Protein AF-A0A068YU80-F1 (afdb_monomer_lite)

Structure (mmCIF, N/CA/C/O backbone):
data_AF-A0A068YU80-F1
#
_entry.id   AF-A0A068YU80-F1
#
loop_
_atom_site.group_PDB
_atom_site.id
_atom_site.type_symbol
_atom_site.label_atom_id
_atom_site.label_alt_id
_atom_site.label_comp_id
_atom_site.label_asym_id
_atom_site.label_entity_id
_atom_site.label_seq_id
_atom_site.pdbx_PDB_ins_code
_atom_site.Cartn_x
_atom_site.Cartn_y
_at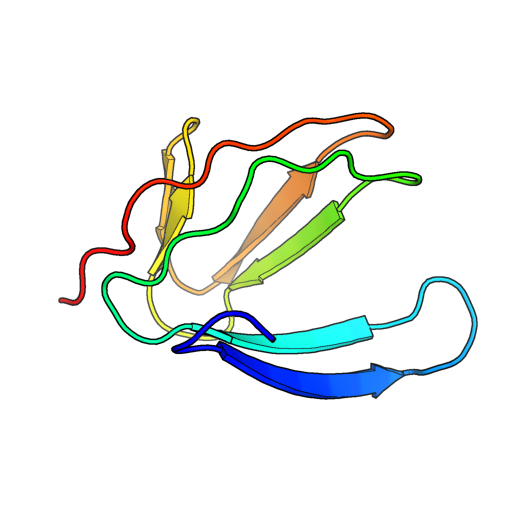om_site.Cartn_z
_atom_site.occupancy
_atom_site.B_iso_or_equiv
_atom_site.auth_seq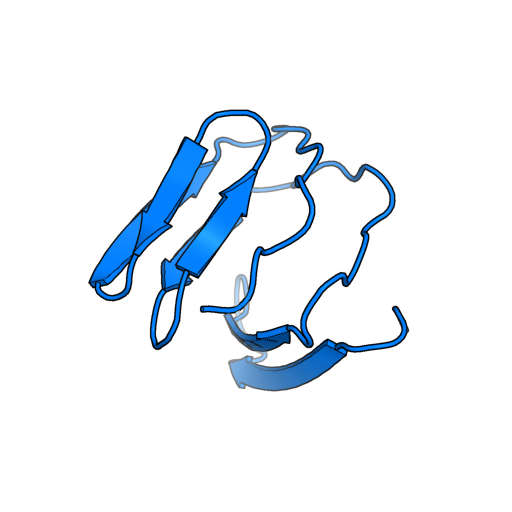_id
_atom_site.auth_comp_id
_atom_site.auth_asym_id
_atom_site.auth_atom_id
_atom_site.pdbx_PDB_model_num
ATOM 1 N N . MET A 1 1 ? 12.744 -3.807 11.097 1.00 61.66 1 MET A N 1
ATOM 2 C CA . MET A 1 1 ? 11.320 -4.154 10.897 1.00 61.66 1 MET A CA 1
ATOM 3 C C . MET A 1 1 ? 10.508 -3.037 11.536 1.00 61.66 1 MET A C 1
ATOM 5 O O . MET A 1 1 ? 10.866 -2.642 12.639 1.00 61.66 1 MET A O 1
ATOM 9 N N . VAL A 1 2 ? 9.535 -2.450 10.836 1.00 68.50 2 VAL A N 1
ATOM 10 C CA . VAL A 1 2 ? 8.725 -1.346 11.387 1.00 68.50 2 VAL A CA 1
ATOM 11 C C . VAL A 1 2 ? 7.724 -1.936 12.392 1.00 68.50 2 VAL A C 1
ATOM 13 O O . VAL A 1 2 ? 7.026 -2.883 12.022 1.00 68.50 2 VAL A O 1
ATOM 16 N N . PRO A 1 3 ? 7.659 -1.452 13.648 1.00 79.19 3 PRO A N 1
ATOM 17 C CA . PRO A 1 3 ? 6.660 -1.915 14.611 1.00 79.19 3 PRO A CA 1
ATOM 18 C C . PRO A 1 3 ? 5.243 -1.781 14.044 1.00 79.19 3 PRO A C 1
ATOM 20 O O . PRO A 1 3 ? 4.931 -0.780 13.408 1.00 79.19 3 PRO A O 1
ATOM 23 N N . GLY A 1 4 ? 4.393 -2.788 14.257 1.00 82.94 4 GLY A N 1
ATOM 24 C CA . GLY A 1 4 ? 3.020 -2.792 13.737 1.00 82.94 4 GLY A CA 1
ATOM 25 C C . GLY A 1 4 ? 2.859 -3.368 12.326 1.00 82.94 4 GLY A C 1
ATOM 26 O O . GLY A 1 4 ? 1.731 -3.489 11.856 1.00 82.94 4 GLY A O 1
ATOM 27 N N . LEU A 1 5 ? 3.942 -3.788 11.659 1.00 85.56 5 LEU A N 1
ATOM 28 C CA . LEU A 1 5 ? 3.851 -4.544 10.407 1.00 85.56 5 LEU A CA 1
ATOM 29 C C . LEU A 1 5 ? 3.924 -6.045 10.628 1.00 85.56 5 LEU A C 1
ATOM 31 O O . LEU A 1 5 ? 4.869 -6.549 11.230 1.00 85.56 5 LEU A O 1
ATOM 35 N N . THR A 1 6 ? 3.006 -6.763 9.990 1.00 89.75 6 THR A N 1
ATOM 36 C CA . THR A 1 6 ? 3.197 -8.179 9.664 1.00 89.75 6 THR A CA 1
ATOM 37 C C . THR A 1 6 ? 3.333 -8.313 8.152 1.00 89.75 6 THR A C 1
ATOM 39 O O . THR A 1 6 ? 2.473 -7.835 7.417 1.00 89.75 6 THR A O 1
ATOM 42 N N . VAL A 1 7 ? 4.415 -8.939 7.683 1.00 90.31 7 VAL A N 1
ATOM 43 C CA . VAL A 1 7 ? 4.708 -9.111 6.252 1.00 90.31 7 VAL A CA 1
ATOM 44 C C . VAL A 1 7 ? 4.758 -10.598 5.927 1.00 90.31 7 VAL A C 1
ATOM 46 O O . VAL A 1 7 ? 5.542 -11.335 6.521 1.00 90.31 7 VAL A O 1
ATOM 49 N N . MET A 1 8 ? 3.951 -11.026 4.959 1.00 94.00 8 MET A N 1
ATOM 50 C CA . MET A 1 8 ? 3.924 -12.390 4.440 1.00 94.00 8 MET A CA 1
ATOM 51 C C . MET A 1 8 ? 4.327 -12.382 2.960 1.00 94.00 8 MET A C 1
ATOM 53 O O . MET A 1 8 ? 3.563 -11.904 2.119 1.00 94.00 8 MET A O 1
ATOM 57 N N . PRO A 1 9 ? 5.520 -12.890 2.604 1.00 93.38 9 PRO A N 1
ATOM 58 C CA . PRO A 1 9 ? 5.911 -13.040 1.207 1.00 93.38 9 PRO A CA 1
ATOM 59 C C . PRO A 1 9 ? 4.962 -13.994 0.477 1.00 93.38 9 PRO A C 1
ATOM 61 O O . PRO A 1 9 ? 4.754 -15.113 0.938 1.00 93.38 9 PRO A O 1
ATOM 64 N N . LEU A 1 10 ? 4.420 -13.561 -0.662 1.00 93.00 10 LEU A N 1
ATOM 65 C CA . LEU A 1 10 ? 3.559 -14.379 -1.523 1.00 93.00 10 LEU A CA 1
ATOM 66 C C . LEU A 1 10 ? 4.347 -14.946 -2.705 1.00 93.00 10 LEU A C 1
ATOM 68 O O . LEU A 1 10 ? 4.192 -16.109 -3.063 1.00 93.00 10 LEU A O 1
ATOM 72 N N . MET A 1 11 ? 5.237 -14.134 -3.280 1.00 92.69 11 MET A N 1
ATOM 73 C CA . MET A 1 11 ? 6.099 -14.517 -4.393 1.00 92.69 11 MET A CA 1
ATOM 74 C C . MET A 1 11 ? 7.500 -13.946 -4.193 1.00 92.69 11 MET A C 1
ATOM 76 O O . MET A 1 11 ? 7.664 -12.774 -3.861 1.00 92.69 11 MET A O 1
ATOM 80 N N . ARG A 1 12 ? 8.520 -14.782 -4.412 1.00 87.19 12 ARG A N 1
ATOM 81 C CA . ARG A 1 12 ? 9.940 -14.409 -4.261 1.00 87.19 12 ARG A CA 1
ATOM 82 C C . ARG A 1 12 ? 10.693 -14.268 -5.586 1.00 87.19 12 ARG A C 1
ATOM 84 O O . ARG A 1 12 ? 11.861 -13.903 -5.580 1.00 87.19 12 ARG A O 1
ATOM 91 N N . GLN A 1 13 ? 10.053 -14.598 -6.701 1.00 86.19 13 GLN A N 1
ATOM 92 C CA . GLN A 1 13 ? 10.631 -14.516 -8.042 1.00 86.19 13 GLN A CA 1
ATOM 93 C C . GLN A 1 13 ? 10.185 -13.216 -8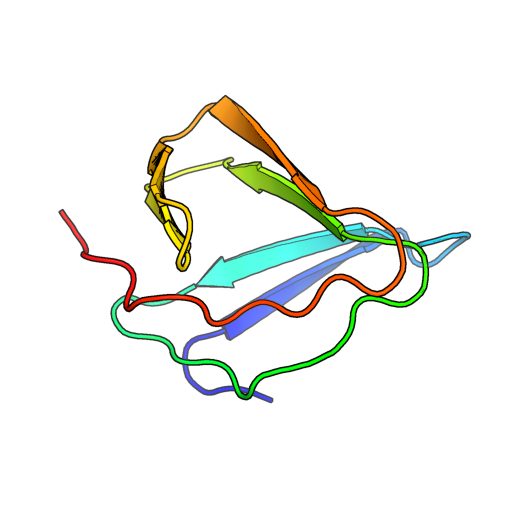.732 1.00 86.19 13 GLN A C 1
ATOM 95 O O . GLN A 1 13 ? 9.104 -12.702 -8.444 1.00 86.19 13 GLN A O 1
ATOM 100 N N . GLY A 1 14 ? 10.994 -12.699 -9.660 1.00 80.50 14 GLY A N 1
ATOM 101 C CA . GLY A 1 14 ? 10.699 -11.449 -10.372 1.00 80.50 14 GLY A CA 1
ATOM 102 C C . GLY A 1 14 ? 10.689 -10.227 -9.445 1.00 80.50 14 GLY A C 1
ATOM 103 O O . GLY A 1 14 ? 11.500 -10.144 -8.527 1.00 80.50 14 GLY A O 1
ATOM 104 N N . LEU A 1 15 ? 9.760 -9.290 -9.676 1.00 74.88 15 LEU A N 1
ATOM 105 C CA . LEU A 1 15 ? 9.571 -8.105 -8.821 1.00 74.88 15 LEU A CA 1
ATOM 106 C C . LEU A 1 15 ? 9.061 -8.458 -7.406 1.00 74.88 15 LEU A C 1
ATOM 108 O O . LEU A 1 15 ? 9.138 -7.622 -6.509 1.00 74.88 15 LEU A O 1
ATOM 112 N N . GLY A 1 16 ? 8.609 -9.702 -7.194 1.00 86.44 16 GLY A N 1
ATOM 113 C CA . GLY A 1 16 ? 8.097 -10.200 -5.919 1.00 86.44 16 GLY A CA 1
ATOM 114 C C . GLY A 1 16 ? 6.736 -9.611 -5.539 1.00 86.44 16 GLY A C 1
ATOM 115 O O . GLY A 1 16 ? 6.303 -8.584 -6.054 1.00 86.44 16 GLY A O 1
ATOM 116 N N . SER A 1 17 ? 6.034 -10.274 -4.623 1.00 92.00 17 SER A N 1
ATOM 117 C CA . SER A 1 17 ? 4.804 -9.743 -4.029 1.00 92.00 17 SER A CA 1
ATOM 118 C C . SER A 1 17 ? 4.688 -10.163 -2.571 1.00 92.00 17 SER A C 1
ATOM 120 O O . SER A 1 17 ? 5.176 -11.220 -2.154 1.00 92.00 17 SER A O 1
ATOM 122 N N . THR A 1 18 ? 4.061 -9.310 -1.768 1.00 93.19 18 THR A N 1
ATOM 123 C CA . THR A 1 18 ? 3.896 -9.527 -0.330 1.00 93.19 18 THR A CA 1
ATOM 124 C C . THR A 1 18 ? 2.501 -9.110 0.100 1.00 93.19 18 THR A C 1
ATOM 126 O O . THR A 1 18 ? 1.970 -8.124 -0.406 1.00 93.19 18 THR A O 1
ATOM 129 N N . LEU A 1 19 ? 1.926 -9.845 1.048 1.00 94.12 19 LEU A N 1
ATOM 130 C CA . LEU A 1 19 ? 0.773 -9.392 1.807 1.00 94.12 19 LEU A CA 1
ATOM 131 C C . LEU A 1 19 ? 1.286 -8.686 3.057 1.00 94.12 19 LEU A C 1
ATOM 133 O O . LEU A 1 19 ? 2.076 -9.251 3.817 1.00 94.12 19 LEU A O 1
ATOM 137 N N . VAL A 1 20 ? 0.833 -7.459 3.272 1.00 92.69 20 VAL A N 1
ATOM 138 C CA . VAL A 1 20 ? 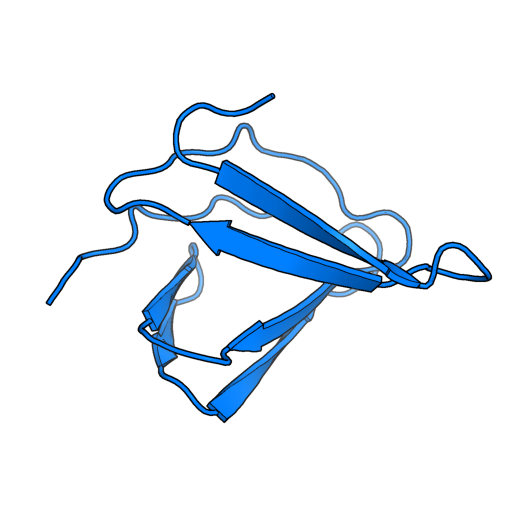1.236 -6.652 4.420 1.00 92.69 20 VAL A CA 1
ATOM 139 C C . VAL A 1 20 ? 0.000 -6.317 5.238 1.00 92.69 20 VAL A C 1
ATOM 141 O O . VAL A 1 20 ? -0.972 -5.788 4.708 1.00 92.69 20 VAL A O 1
ATOM 144 N N . ARG A 1 21 ? 0.047 -6.611 6.539 1.00 91.25 21 ARG A N 1
ATOM 145 C CA . ARG A 1 21 ? -0.931 -6.119 7.510 1.00 91.25 21 ARG A CA 1
ATOM 146 C C . ARG A 1 21 ? -0.318 -4.961 8.280 1.00 91.25 21 ARG A C 1
ATOM 148 O O . ARG A 1 21 ? 0.698 -5.140 8.956 1.00 91.25 21 ARG A O 1
ATOM 155 N N . TRP A 1 22 ? -0.960 -3.805 8.191 1.00 88.00 22 TRP A N 1
ATOM 156 C CA . TRP A 1 22 ? -0.626 -2.623 8.974 1.00 88.00 22 TRP A CA 1
ATOM 157 C C . TRP A 1 22 ? -1.501 -2.557 10.220 1.00 88.00 22 TRP A C 1
ATOM 159 O O . TRP A 1 22 ? -2.726 -2.573 10.126 1.00 88.00 22 TRP A O 1
ATOM 169 N N . ALA A 1 23 ? -0.879 -2.481 11.394 1.00 86.94 23 ALA A N 1
ATOM 170 C CA . ALA A 1 23 ? -1.584 -2.095 12.604 1.00 86.94 23 ALA A CA 1
ATOM 171 C C . ALA A 1 23 ? -1.991 -0.609 12.521 1.00 86.94 23 ALA A C 1
ATOM 173 O O . ALA A 1 23 ? -1.292 0.180 11.867 1.00 86.94 23 ALA A O 1
ATOM 174 N N . PRO A 1 24 ? -3.078 -0.203 13.202 1.00 82.25 24 PRO A N 1
ATOM 175 C CA . PRO A 1 24 ? -3.447 1.204 13.320 1.00 82.25 24 PRO A CA 1
ATOM 176 C C . PRO A 1 24 ? -2.263 2.063 13.774 1.00 82.25 24 PRO A C 1
ATOM 178 O O . PRO A 1 24 ? -1.456 1.620 14.591 1.00 82.25 24 PRO A O 1
ATOM 181 N N . GLN A 1 25 ? -2.170 3.292 13.257 1.00 77.81 25 GLN A N 1
ATOM 182 C CA . GLN A 1 25 ? -1.122 4.257 13.630 1.00 77.81 25 GLN A CA 1
ATOM 183 C C . GLN A 1 25 ? 0.321 3.790 13.344 1.00 77.81 25 GLN A C 1
ATOM 185 O O . GLN A 1 25 ? 1.265 4.255 13.982 1.00 77.81 25 GLN A O 1
ATOM 190 N N . THR A 1 26 ? 0.525 2.891 12.376 1.00 75.38 26 THR A N 1
ATOM 191 C CA . THR A 1 26 ? 1.882 2.537 11.935 1.00 75.38 26 THR A CA 1
ATOM 192 C C . THR A 1 26 ? 2.462 3.619 11.019 1.00 75.38 26 THR A C 1
ATOM 194 O O . THR A 1 26 ? 1.810 4.046 10.068 1.00 75.38 26 THR A O 1
ATOM 197 N N . TYR A 1 27 ? 3.708 4.028 11.279 1.00 69.94 27 TYR A N 1
ATOM 198 C CA . TYR A 1 27 ? 4.430 5.046 10.509 1.00 69.94 27 TYR A CA 1
ATOM 199 C C . TYR A 1 27 ? 5.614 4.444 9.758 1.00 69.94 27 TYR A C 1
ATOM 201 O O . TYR A 1 27 ? 6.323 3.584 10.279 1.00 69.94 27 TYR A O 1
ATOM 209 N N . PHE A 1 28 ? 5.880 4.963 8.562 1.00 70.31 28 PHE A N 1
ATOM 210 C CA . PHE A 1 28 ? 7.066 4.616 7.788 1.00 70.31 28 PHE A CA 1
ATOM 211 C C . PHE A 1 28 ? 7.992 5.804 7.625 1.00 70.31 28 PHE A C 1
ATOM 213 O O . PHE A 1 28 ? 7.553 6.935 7.415 1.00 70.31 28 PHE A O 1
ATOM 220 N N . ASN A 1 29 ? 9.290 5.509 7.623 1.00 67.06 29 ASN A N 1
ATOM 221 C CA . ASN A 1 29 ? 10.259 6.454 7.105 1.00 67.06 29 ASN A CA 1
ATOM 222 C C . ASN A 1 29 ? 10.040 6.618 5.590 1.00 67.06 29 ASN A C 1
ATOM 224 O O . ASN A 1 29 ? 9.795 5.617 4.899 1.00 67.06 29 ASN A O 1
ATOM 228 N N . PRO A 1 30 ? 10.144 7.852 5.065 1.00 69.62 30 PRO A N 1
ATOM 229 C CA . PRO A 1 30 ? 10.117 8.088 3.630 1.00 69.62 30 PRO A CA 1
ATOM 230 C C . PRO A 1 30 ? 11.144 7.202 2.924 1.00 69.62 30 PRO A C 1
ATOM 232 O O . PRO A 1 30 ? 12.300 7.120 3.344 1.00 69.62 30 PRO A O 1
ATOM 235 N N . HIS A 1 31 ? 10.724 6.545 1.851 1.00 74.19 31 HIS A N 1
ATOM 236 C CA . HIS A 1 31 ? 11.599 5.747 1.001 1.00 74.19 31 HIS A CA 1
ATOM 237 C C . HIS A 1 31 ? 11.217 5.932 -0.467 1.00 74.19 31 HIS A C 1
ATOM 239 O O . HIS A 1 31 ? 10.142 6.441 -0.787 1.00 74.19 31 HIS A O 1
ATOM 245 N N . ARG A 1 32 ? 12.149 5.585 -1.357 1.00 80.06 32 ARG A N 1
ATOM 246 C CA . ARG A 1 32 ? 11.964 5.671 -2.808 1.00 80.06 32 ARG A CA 1
ATOM 247 C C . ARG A 1 32 ? 11.636 4.297 -3.370 1.00 80.06 32 ARG A C 1
ATOM 249 O O . ARG A 1 32 ? 12.305 3.324 -3.023 1.00 80.06 32 ARG A O 1
ATOM 256 N N . HIS A 1 33 ? 10.667 4.241 -4.277 1.00 81.69 33 HIS A N 1
ATOM 257 C CA . HIS A 1 33 ? 10.262 2.999 -4.932 1.00 81.69 33 HIS A CA 1
ATOM 258 C C . HIS A 1 33 ? 10.999 2.825 -6.262 1.00 81.69 33 HIS A C 1
ATOM 260 O O . HIS A 1 33 ? 10.612 3.365 -7.304 1.00 81.69 33 HIS A O 1
ATOM 266 N N . PHE A 1 34 ? 12.097 2.066 -6.236 1.00 80.50 34 PHE A N 1
ATOM 267 C CA . PHE A 1 34 ? 12.780 1.667 -7.462 1.00 80.50 34 PHE A CA 1
ATOM 268 C C . PHE A 1 34 ? 11.932 0.627 -8.204 1.00 80.50 34 PHE A C 1
ATOM 270 O O . PHE A 1 34 ? 11.638 -0.437 -7.674 1.00 80.50 34 PHE A O 1
ATOM 277 N N . GLY A 1 35 ? 11.527 0.957 -9.429 1.00 86.12 35 GLY A N 1
ATOM 278 C CA . GLY A 1 35 ? 10.615 0.135 -10.240 1.00 86.12 35 GLY A CA 1
ATOM 279 C C . GLY A 1 35 ? 9.129 0.476 -10.064 1.00 86.12 35 GLY A C 1
ATOM 280 O O . GLY A 1 35 ? 8.314 -0.003 -10.846 1.00 86.12 35 GLY A O 1
ATOM 281 N N . GLY A 1 36 ? 8.799 1.367 -9.123 1.00 90.06 36 GLY A N 1
ATOM 282 C CA . GLY A 1 36 ? 7.425 1.720 -8.758 1.00 90.06 36 GLY A CA 1
ATOM 283 C C . GLY A 1 36 ? 6.870 0.853 -7.625 1.00 90.06 36 GLY A C 1
ATOM 284 O O . GLY A 1 36 ? 7.549 -0.038 -7.119 1.00 90.06 36 GLY A O 1
ATOM 285 N N . GLU A 1 37 ? 5.641 1.146 -7.210 1.00 90.81 37 GLU A N 1
ATOM 286 C CA . GLU A 1 37 ? 4.891 0.382 -6.205 1.00 90.81 37 GLU A CA 1
ATOM 287 C C . GLU A 1 37 ? 3.464 0.167 -6.708 1.00 90.81 37 GLU A C 1
ATOM 289 O O . GLU A 1 37 ? 2.850 1.071 -7.274 1.00 90.81 37 GLU A O 1
ATOM 294 N N . GLU A 1 38 ? 2.935 -1.033 -6.497 1.00 93.25 38 GLU A N 1
ATOM 295 C CA . GLU A 1 38 ? 1.520 -1.323 -6.684 1.00 93.25 38 GLU A CA 1
ATOM 296 C C . GLU A 1 38 ? 0.943 -1.868 -5.384 1.00 93.25 38 GLU A C 1
ATOM 298 O O . GLU A 1 38 ? 1.515 -2.770 -4.768 1.00 93.25 38 GLU A O 1
ATOM 303 N N . ILE A 1 39 ? -0.198 -1.319 -4.975 1.00 93.31 39 ILE A N 1
ATOM 304 C CA . ILE A 1 39 ? -0.932 -1.744 -3.785 1.00 93.31 39 ILE A CA 1
ATOM 305 C C . ILE A 1 39 ? -2.360 -2.067 -4.192 1.00 93.31 39 ILE A C 1
ATOM 307 O O . ILE A 1 39 ? -3.029 -1.275 -4.852 1.00 93.31 39 ILE A O 1
ATOM 311 N N . PHE A 1 40 ? -2.839 -3.217 -3.733 1.00 96.44 40 PHE A N 1
ATOM 312 C CA . PHE A 1 40 ? -4.254 -3.549 -3.737 1.00 96.44 40 PHE A CA 1
ATOM 313 C C . PHE A 1 40 ? -4.739 -3.682 -2.293 1.00 96.44 40 PHE A C 1
ATOM 315 O O . PHE A 1 40 ? -4.163 -4.441 -1.509 1.00 96.44 40 PHE A O 1
ATOM 322 N N . VAL A 1 41 ? -5.773 -2.926 -1.928 1.00 96.19 41 VAL A N 1
ATOM 323 C CA . VAL A 1 41 ? -6.307 -2.914 -0.560 1.00 96.19 41 VAL A CA 1
ATOM 324 C C . VAL A 1 41 ? -7.265 -4.089 -0.387 1.00 96.19 41 VAL A C 1
ATOM 326 O O . VAL A 1 41 ? -8.395 -4.058 -0.871 1.00 96.19 41 VAL A O 1
ATOM 329 N N . VAL A 1 42 ? -6.797 -5.134 0.299 1.00 97.00 42 VAL A N 1
ATOM 330 C CA . VAL A 1 42 ? -7.566 -6.370 0.530 1.00 97.00 42 VAL A CA 1
ATOM 331 C C . VAL A 1 42 ? -8.600 -6.209 1.649 1.00 97.00 42 VAL A C 1
ATOM 333 O O . VAL A 1 42 ? -9.661 -6.819 1.579 1.00 97.00 42 VAL A O 1
ATOM 336 N N . ASP A 1 43 ? -8.306 -5.393 2.663 1.00 95.50 43 ASP A N 1
ATOM 337 C CA . ASP A 1 43 ? -9.196 -5.100 3.791 1.00 95.50 43 ASP A CA 1
ATOM 338 C C . ASP A 1 43 ? -8.825 -3.752 4.438 1.00 95.50 43 ASP A C 1
ATOM 340 O O . ASP A 1 43 ? -7.672 -3.313 4.352 1.00 95.50 43 ASP A O 1
ATOM 344 N N . GLY A 1 44 ? -9.794 -3.099 5.087 1.00 92.69 44 GLY A N 1
ATOM 345 C CA . GLY A 1 44 ? -9.619 -1.807 5.756 1.00 92.69 44 GLY A CA 1
ATOM 346 C C . GLY A 1 44 ? -9.457 -0.609 4.810 1.00 92.69 44 GLY A C 1
ATOM 347 O O . GLY A 1 44 ? -10.043 -0.553 3.725 1.00 92.69 44 GLY A O 1
ATOM 348 N N . VAL A 1 45 ? -8.684 0.389 5.254 1.00 92.31 45 VAL A N 1
ATOM 349 C CA . VAL A 1 45 ? -8.389 1.617 4.502 1.00 92.31 45 VAL A CA 1
ATOM 350 C C . VAL A 1 45 ? -6.886 1.872 4.526 1.00 92.31 45 VAL A C 1
ATOM 352 O O . VAL A 1 45 ? -6.270 1.944 5.589 1.00 92.31 45 VAL A O 1
ATOM 355 N N . PHE A 1 46 ? -6.301 2.023 3.343 1.00 89.88 46 PHE A N 1
ATOM 356 C CA . PHE A 1 46 ? -4.933 2.490 3.172 1.00 89.88 46 PHE A CA 1
ATOM 357 C C . PHE A 1 46 ? -4.926 4.016 3.019 1.00 89.88 46 PHE A C 1
ATOM 359 O O . PHE A 1 46 ? -5.830 4.567 2.399 1.00 89.88 46 PHE A O 1
ATOM 366 N N . GLU A 1 47 ? -3.939 4.721 3.573 1.00 87.75 47 GLU A N 1
ATOM 367 C CA . GLU A 1 47 ? -3.880 6.188 3.510 1.00 87.75 47 GLU A CA 1
ATOM 368 C C . GLU A 1 47 ? -2.459 6.684 3.238 1.00 87.75 47 GLU A C 1
ATOM 370 O O . GLU A 1 47 ? -1.484 6.205 3.826 1.00 87.75 47 GLU A O 1
ATOM 375 N N . ASP A 1 48 ? -2.342 7.685 2.368 1.00 85.56 48 ASP A N 1
ATOM 376 C CA . ASP A 1 48 ? -1.097 8.402 2.112 1.00 85.56 48 ASP A CA 1
ATOM 377 C C . ASP A 1 48 ? -1.314 9.919 1.967 1.00 85.56 48 ASP A C 1
ATOM 379 O O . ASP A 1 48 ? -2.351 10.463 2.354 1.00 85.56 48 ASP A O 1
ATOM 383 N N . GLU A 1 49 ? -0.303 10.650 1.500 1.00 84.31 49 GLU A N 1
ATOM 384 C CA . GLU A 1 49 ? -0.387 12.092 1.273 1.00 84.31 49 GLU A CA 1
ATOM 385 C C . GLU A 1 49 ? -1.386 12.509 0.184 1.00 84.31 49 GLU A C 1
ATOM 387 O O . GLU A 1 49 ? -1.784 13.677 0.158 1.00 84.31 49 GLU A O 1
ATOM 392 N N . HIS A 1 50 ? -1.788 11.587 -0.690 1.00 87.19 50 HIS A N 1
ATOM 393 C CA . HIS A 1 50 ? -2.694 11.831 -1.807 1.00 87.19 50 HIS A CA 1
ATOM 394 C C . HIS A 1 50 ? -4.146 11.471 -1.478 1.00 87.19 50 HIS A C 1
ATOM 396 O O . HIS A 1 50 ? -5.054 12.023 -2.100 1.00 87.19 50 HIS A O 1
ATOM 402 N N . GLY A 1 51 ? -4.396 10.612 -0.486 1.00 90.31 51 GLY A N 1
ATOM 403 C CA . GLY A 1 51 ? -5.757 10.345 -0.036 1.00 90.31 51 GLY A CA 1
ATOM 404 C C . GLY A 1 51 ? -5.941 9.082 0.793 1.00 90.31 51 GLY A C 1
ATOM 405 O O . GLY A 1 51 ? -5.003 8.531 1.368 1.00 90.31 51 GLY A O 1
ATOM 406 N N . ARG A 1 52 ? -7.205 8.653 0.859 1.00 92.75 52 ARG A N 1
ATOM 407 C CA . ARG A 1 52 ? -7.662 7.436 1.535 1.00 92.75 52 ARG A CA 1
ATOM 408 C C . ARG A 1 52 ? -8.192 6.462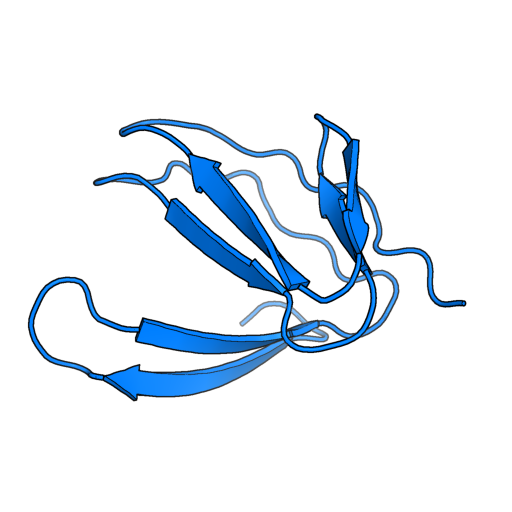 0.490 1.00 92.75 52 ARG A C 1
ATOM 410 O O . ARG A 1 52 ? -8.983 6.850 -0.367 1.00 92.75 52 ARG A O 1
ATOM 417 N N . TYR A 1 53 ? -7.796 5.207 0.602 1.00 94.06 53 TYR A N 1
ATOM 418 C CA . TYR A 1 53 ? -8.051 4.152 -0.367 1.00 94.06 53 TYR A CA 1
ATOM 419 C C . TYR A 1 53 ? -8.743 2.988 0.355 1.00 94.06 53 TYR A C 1
ATOM 421 O O . TYR A 1 53 ? -8.071 2.208 1.038 1.00 94.06 53 TYR A O 1
ATOM 429 N N . PRO A 1 54 ? -10.084 2.892 0.292 1.00 96.56 54 PRO A N 1
ATOM 430 C CA . PRO A 1 54 ? -10.820 1.807 0.936 1.00 96.56 54 PRO A CA 1
ATOM 431 C C . PRO A 1 54 ? -10.569 0.462 0.239 1.00 96.56 54 PRO A C 1
ATOM 433 O O . PRO A 1 54 ? -10.010 0.415 -0.861 1.00 96.56 54 PRO A O 1
ATOM 436 N N . VAL A 1 55 ? -11.014 -0.629 0.865 1.00 97.62 55 VAL A N 1
ATOM 437 C CA . VAL A 1 55 ? -11.013 -1.982 0.287 1.00 97.62 55 VAL A CA 1
ATOM 438 C C . VAL A 1 55 ? -11.444 -2.002 -1.186 1.00 97.62 55 VAL A C 1
ATOM 440 O O . VAL A 1 55 ? -12.386 -1.320 -1.591 1.00 97.62 55 VAL A O 1
ATOM 443 N N . GLY A 1 56 ? -10.718 -2.770 -2.000 1.00 97.25 56 GLY A N 1
ATOM 444 C CA . GLY A 1 56 ? -10.908 -2.844 -3.450 1.00 97.25 56 GLY A CA 1
ATOM 445 C C . GLY A 1 56 ? -10.181 -1.758 -4.251 1.00 97.25 56 GLY A C 1
ATOM 446 O O . GLY A 1 56 ? -10.148 -1.833 -5.478 1.00 97.25 56 GLY A O 1
ATOM 447 N N . SER A 1 57 ? -9.560 -0.774 -3.594 1.00 97.81 57 SER A N 1
ATOM 448 C CA . SER A 1 57 ? -8.724 0.218 -4.275 1.00 97.81 57 SER A CA 1
ATOM 449 C C . SER A 1 57 ? -7.443 -0.413 -4.824 1.00 97.81 57 SER A C 1
ATOM 451 O O . SER A 1 57 ? -6.759 -1.165 -4.126 1.00 97.81 57 SER A O 1
ATOM 453 N N . TRP A 1 58 ? -7.088 -0.040 -6.055 1.00 96.94 58 TRP A N 1
ATOM 454 C CA . TRP A 1 58 ? -5.781 -0.298 -6.657 1.00 96.94 58 TRP A CA 1
ATOM 455 C C . TRP A 1 58 ? -5.029 1.022 -6.814 1.00 96.94 58 TRP A C 1
ATOM 457 O O . TRP A 1 58 ? -5.550 1.978 -7.390 1.00 96.94 58 TRP A O 1
ATOM 467 N N . ILE A 1 59 ? -3.812 1.071 -6.280 1.00 94.56 59 ILE A N 1
ATOM 468 C CA . ILE A 1 59 ? -2.920 2.226 -6.337 1.00 94.56 59 ILE A CA 1
ATOM 469 C C . ILE A 1 59 ? -1.670 1.818 -7.106 1.00 94.56 59 ILE A C 1
ATOM 471 O O . ILE A 1 59 ? -1.077 0.776 -6.820 1.00 94.56 59 ILE A O 1
ATOM 475 N N . ARG A 1 60 ? -1.250 2.663 -8.050 1.00 93.25 60 ARG A N 1
ATOM 476 C CA . ARG A 1 60 ? 0.008 2.511 -8.778 1.00 93.25 60 ARG A CA 1
ATOM 477 C C . ARG A 1 60 ? 0.841 3.773 -8.643 1.00 93.25 60 ARG A C 1
ATOM 479 O O . ARG A 1 60 ? 0.449 4.840 -9.112 1.00 93.25 60 ARG A O 1
ATOM 486 N N . SER A 1 61 ? 2.035 3.604 -8.106 1.00 91.00 61 SER A N 1
ATOM 487 C CA . SER A 1 61 ? 3.022 4.658 -7.961 1.00 91.00 61 SER A CA 1
ATOM 488 C C . SER A 1 61 ? 4.163 4.465 -8.964 1.00 91.00 61 SER A C 1
ATOM 490 O O . SER A 1 61 ? 4.697 3.358 -9.085 1.00 91.00 61 SER A O 1
ATOM 492 N N . PRO A 1 62 ? 4.544 5.509 -9.722 1.00 90.94 62 PRO A N 1
ATOM 493 C CA . PRO A 1 62 ? 5.554 5.397 -10.768 1.00 90.94 62 PRO A CA 1
ATOM 494 C C . PRO A 1 62 ? 6.965 5.168 -10.211 1.00 90.94 62 PRO A C 1
ATOM 496 O O . PRO A 1 62 ? 7.249 5.391 -9.035 1.00 90.94 62 PRO A O 1
ATOM 499 N N . HIS A 1 63 ? 7.875 4.748 -11.093 1.00 90.31 63 HIS A N 1
ATOM 500 C CA . HIS A 1 63 ? 9.299 4.624 -10.786 1.00 90.31 63 HIS A CA 1
ATOM 501 C C . HIS A 1 63 ? 9.838 5.908 -10.134 1.00 90.31 63 HIS A C 1
ATOM 503 O O . HIS A 1 63 ? 9.590 7.005 -10.632 1.00 90.31 63 HIS A O 1
ATOM 509 N N . MET A 1 64 ? 10.595 5.758 -9.042 1.00 86.56 64 MET A N 1
ATOM 510 C CA . MET A 1 64 ? 11.183 6.852 -8.252 1.00 86.56 64 MET A CA 1
ATOM 511 C C . MET A 1 64 ? 10.181 7.726 -7.489 1.00 86.56 64 MET A C 1
ATOM 513 O O . MET A 1 64 ? 10.580 8.771 -6.963 1.00 86.56 64 MET A O 1
ATOM 517 N N . SER A 1 65 ? 8.922 7.290 -7.353 1.00 84.06 65 SER A N 1
ATOM 518 C CA . SER A 1 65 ? 7.996 7.912 -6.409 1.00 84.06 65 SER A CA 1
ATOM 519 C C . SER A 1 65 ? 8.550 7.856 -4.983 1.00 84.06 65 SER A C 1
ATOM 521 O O . SER A 1 65 ? 9.352 6.985 -4.616 1.00 84.06 65 SER A O 1
ATOM 523 N N . MET A 1 66 ? 8.131 8.829 -4.180 1.00 79.25 66 MET A N 1
ATOM 524 C CA . MET A 1 66 ? 8.543 8.974 -2.794 1.00 79.25 66 MET A CA 1
ATOM 525 C C . MET A 1 66 ? 7.289 9.278 -1.987 1.00 79.25 66 MET A C 1
ATOM 527 O O . MET A 1 66 ? 6.691 10.331 -2.186 1.00 79.25 66 MET A O 1
ATOM 531 N N . HIS A 1 67 ? 6.894 8.352 -1.115 1.00 68.56 67 HIS A N 1
ATOM 532 C CA . HIS A 1 67 ? 5.645 8.469 -0.368 1.00 68.56 67 HIS A CA 1
ATOM 533 C C . HIS A 1 67 ? 5.871 8.870 1.081 1.00 68.56 67 HIS A C 1
ATOM 535 O O . HIS A 1 67 ? 6.833 8.446 1.734 1.00 68.56 67 HIS A O 1
ATOM 541 N N . ARG A 1 68 ? 4.940 9.668 1.600 1.00 62.78 68 ARG A N 1
ATOM 542 C CA . ARG A 1 68 ? 4.860 10.075 2.999 1.00 62.78 68 ARG A CA 1
ATOM 543 C C . ARG A 1 68 ? 3.487 9.682 3.534 1.00 62.78 68 ARG A C 1
ATOM 545 O O . ARG A 1 68 ? 2.587 10.507 3.686 1.00 62.78 68 ARG A O 1
ATOM 552 N N . LYS A 1 69 ? 3.359 8.395 3.859 1.00 61.75 69 LYS A N 1
ATOM 553 C CA . LYS A 1 69 ? 2.093 7.813 4.308 1.00 61.75 69 LYS A CA 1
ATOM 554 C C . LYS A 1 69 ? 1.595 8.493 5.596 1.00 61.75 69 LYS A C 1
ATOM 556 O O . LYS A 1 69 ? 2.383 8.749 6.511 1.00 61.75 69 LYS A O 1
ATOM 561 N N . ARG A 1 70 ? 0.303 8.840 5.636 1.00 52.41 70 ARG A N 1
ATOM 562 C CA . ARG A 1 70 ? -0.386 9.425 6.803 1.00 52.41 70 ARG A CA 1
ATOM 563 C C . ARG A 1 70 ? -0.854 8.297 7.736 1.00 52.41 70 ARG A C 1
ATOM 565 O O . ARG A 1 70 ? -0.943 7.158 7.282 1.00 52.41 70 ARG A O 1
ATOM 572 N N . PRO A 1 71 ? -1.100 8.556 9.036 1.00 47.44 71 PRO A N 1
ATOM 573 C CA . PRO A 1 71 ? -1.559 7.508 9.944 1.00 47.44 71 PRO A CA 1
ATOM 574 C C . PRO A 1 71 ? -2.846 6.875 9.409 1.00 47.44 71 PRO A C 1
ATOM 576 O O . PRO A 1 71 ? -3.815 7.586 9.166 1.00 47.44 71 PRO A O 1
ATOM 579 N N . ALA A 1 72 ? -2.859 5.547 9.258 1.00 43.91 72 ALA A N 1
ATOM 580 C CA . ALA A 1 72 ? -4.091 4.816 8.991 1.00 43.91 72 ALA A CA 1
ATOM 581 C C . ALA A 1 72 ? -5.047 5.035 10.174 1.00 43.91 72 ALA A C 1
ATOM 583 O O . ALA A 1 72 ? -4.756 4.610 11.301 1.00 43.91 72 ALA A O 1
ATOM 584 N N . MET A 1 73 ? -6.155 5.735 9.927 1.00 34.28 73 MET A N 1
ATOM 585 C CA . MET A 1 73 ? -7.239 5.883 10.890 1.00 34.28 73 MET A CA 1
ATOM 586 C C . MET A 1 73 ? -8.034 4.579 10.901 1.00 34.28 73 MET A C 1
ATOM 588 O O . MET A 1 73 ? -8.697 4.241 9.921 1.00 34.28 73 MET A O 1
ATOM 592 N N . ALA A 1 74 ? -7.950 3.838 12.006 1.00 33.16 74 ALA A N 1
ATOM 593 C CA . ALA A 1 74 ? -8.873 2.744 12.264 1.00 33.16 74 ALA A CA 1
ATOM 594 C C . ALA A 1 74 ? -10.283 3.324 12.434 1.00 33.16 74 ALA A C 1
ATOM 596 O O . ALA A 1 74 ? -10.497 4.168 13.305 1.00 33.16 74 ALA A O 1
ATOM 597 N N . TYR A 1 75 ? -11.211 2.870 11.600 1.00 36.88 75 TYR A N 1
ATOM 598 C CA . TYR A 1 75 ? -12.611 2.738 11.984 1.00 36.88 75 TYR A CA 1
ATOM 599 C C . TYR A 1 75 ? -12.885 1.251 12.164 1.00 36.88 75 TYR A 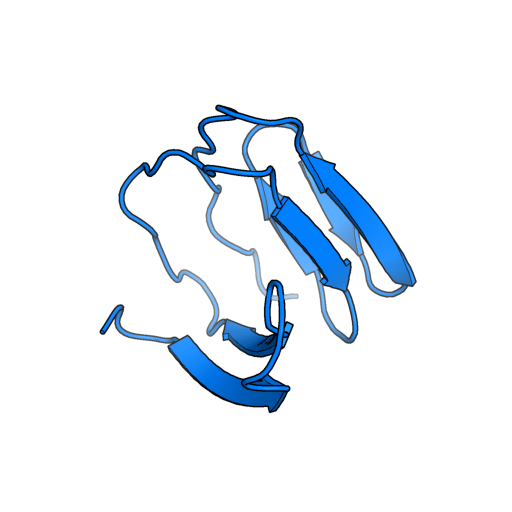C 1
ATOM 601 O O . TYR A 1 75 ? -12.345 0.472 11.344 1.00 36.88 75 TYR A O 1
#

pLDDT: mean 82.48, std 15.31, range [33.16, 97.81]

Radius of gyration: 12.25 Å; chains: 1; bounding box: 25×27×25 Å

Secondary structure (DSSP, 8-state):
--TTEEEEEEE-STT-EEEEEEPTT-----EE-TT-EEEE--SSEEE-SS-EEETT-EEEE-TT-EE-PPP----

Sequence (75 aa):
MVPGLTVMPLMRQGLGSTLVRWAPQTYFNPHRHFGGEEIFVVDGVFEDEHGRYPVGSWIRSPHMSMHRKRPAMAY

Foldseek 3Di:
DFPQKDWAWPADPDPGDIDIGGDFQTFDDKDWDAQWDKDAACAAWFFWPVGIAHHRDIDTGHHGDITGGDTRDDD